Protein AF-A0A368F7I6-F1 (afdb_monomer_lite)

Radius of gyration: 17.55 Å; chains: 1; bounding box: 56×28×43 Å

Organism: Ancylostoma caninum (NCBI:txid29170)

Secondary structure (DSSP, 8-state):
--SEEEEEETTEEEEE-SSTTTT--S---PPPPPSS-PPPEEEEEEEEETTEESS--EEEEESSEEEEEEEEEEETTEEEEEEEEEEE-HHHHHHTT-TTEEEEEETTEEEEEE-STT--BTTB-TT------EEEEEGGGTEEEEE-

Sequence (148 aa):
MTNMCSTVEQGLRGCCCNTDACLTPQKIVIPTPSPVPEFPISCWSGVYVNDNALTNVGFQTCNGECASFTLTTQINGVTHKAAIYTCDPTSVCGSMGMINNCVTVETGVQGCCCNTDGCLTPKKKPGNVLWCYVGLYAKNAGVNVGGE

Structure (mmCIF, N/CA/C/O backbone):
data_AF-A0A368F7I6-F1
#
_entry.id   AF-A0A368F7I6-F1
#
loop_
_atom_site.group_PDB
_atom_site.id
_atom_site.type_symbol
_atom_site.l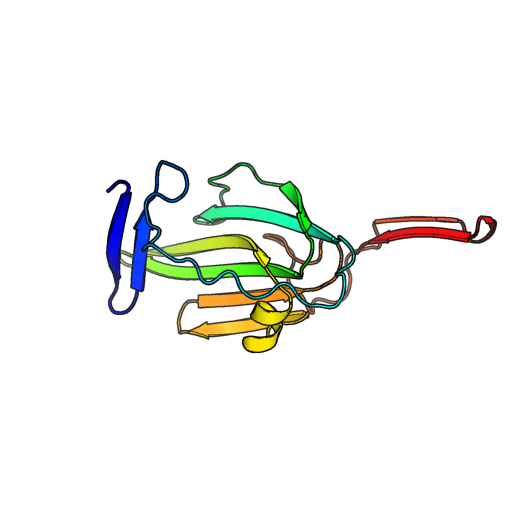abel_atom_id
_atom_site.label_alt_id
_atom_site.label_comp_id
_atom_site.label_asym_id
_atom_site.label_entity_id
_atom_site.label_seq_id
_atom_site.pdbx_PDB_ins_code
_atom_site.Cartn_x
_ato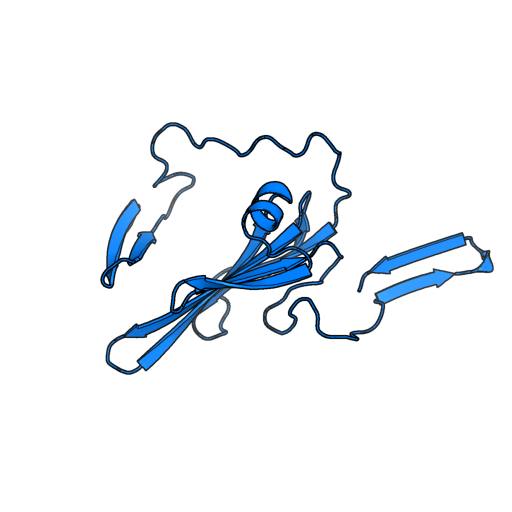m_site.Cartn_y
_atom_site.Cartn_z
_atom_site.occupancy
_atom_site.B_iso_or_equiv
_atom_site.auth_seq_id
_atom_site.auth_comp_id
_atom_site.auth_asym_id
_atom_site.auth_atom_id
_atom_site.pdbx_PDB_model_num
ATOM 1 N N . MET A 1 1 ? -25.785 -4.267 4.771 1.00 55.28 1 MET A N 1
ATOM 2 C CA . MET A 1 1 ? -26.319 -3.301 3.792 1.00 55.28 1 MET A CA 1
ATOM 3 C C . MET A 1 1 ? -25.541 -3.499 2.509 1.00 55.28 1 MET A C 1
ATOM 5 O O . MET A 1 1 ? -24.329 -3.372 2.541 1.00 55.28 1 MET A O 1
ATOM 9 N N . THR A 1 2 ? -26.198 -3.926 1.437 1.00 69.12 2 THR A N 1
ATOM 10 C CA . THR A 1 2 ? -25.540 -4.336 0.190 1.00 69.12 2 THR A CA 1
ATOM 11 C C . THR A 1 2 ? -25.935 -3.369 -0.914 1.00 69.12 2 THR A C 1
ATOM 13 O O . THR A 1 2 ? -27.115 -3.053 -1.029 1.00 69.12 2 THR A O 1
ATOM 16 N N . ASN A 1 3 ? -24.968 -2.897 -1.698 1.00 75.50 3 ASN A N 1
ATOM 17 C CA . ASN A 1 3 ? -25.159 -1.923 -2.780 1.00 75.50 3 ASN A CA 1
ATOM 18 C C . ASN A 1 3 ? -25.733 -0.592 -2.284 1.00 75.50 3 ASN A C 1
ATOM 20 O O . ASN A 1 3 ? -26.568 0.031 -2.932 1.00 75.50 3 ASN A O 1
ATOM 24 N N . MET A 1 4 ? -25.295 -0.164 -1.100 1.00 79.94 4 MET A N 1
ATOM 25 C CA . MET A 1 4 ? -25.690 1.117 -0.525 1.00 79.94 4 MET A CA 1
ATOM 26 C C . MET A 1 4 ? -24.561 1.714 0.318 1.00 79.94 4 MET A C 1
ATOM 28 O O . MET A 1 4 ? -23.687 0.998 0.814 1.00 79.94 4 MET A O 1
ATOM 32 N N . CYS A 1 5 ? -24.598 3.036 0.474 1.00 79.50 5 CYS A N 1
ATOM 33 C CA . CYS A 1 5 ? -23.686 3.781 1.331 1.00 79.50 5 CYS A CA 1
ATOM 34 C C . CYS A 1 5 ? -24.414 4.285 2.573 1.00 79.50 5 CYS A C 1
ATOM 36 O O . CYS A 1 5 ? -25.521 4.814 2.477 1.00 79.50 5 CYS A O 1
ATOM 38 N N . SER A 1 6 ? -23.768 4.179 3.724 1.00 78.69 6 SER A N 1
ATOM 39 C CA . SER A 1 6 ? -24.270 4.649 5.009 1.00 78.69 6 SER A CA 1
ATOM 40 C C . SER A 1 6 ? -23.239 5.528 5.699 1.00 78.69 6 SER A C 1
ATOM 42 O O . SER A 1 6 ? -22.035 5.307 5.580 1.00 78.69 6 SER A O 1
ATOM 44 N N . THR A 1 7 ? -23.710 6.513 6.454 1.00 77.69 7 THR A N 1
ATOM 45 C CA . THR A 1 7 ? -22.854 7.279 7.361 1.00 77.69 7 THR A CA 1
ATOM 46 C C . THR A 1 7 ? -22.372 6.352 8.473 1.00 77.69 7 THR A C 1
ATOM 48 O O . THR A 1 7 ? -23.191 5.755 9.168 1.00 77.69 7 THR A O 1
ATOM 51 N N . VAL A 1 8 ? -21.055 6.191 8.587 1.00 71.06 8 VAL A N 1
ATOM 52 C CA . VAL A 1 8 ? -20.404 5.356 9.608 1.00 71.06 8 VAL A CA 1
ATOM 53 C C . VAL A 1 8 ? -20.123 6.196 10.857 1.00 71.06 8 VAL A C 1
ATOM 55 O O . VAL A 1 8 ? -20.349 5.731 11.968 1.00 71.06 8 VAL A O 1
ATOM 58 N N . GLU A 1 9 ? -19.732 7.458 10.669 1.00 73.12 9 GLU A N 1
ATOM 59 C CA . GLU A 1 9 ? -19.581 8.480 11.713 1.00 73.12 9 GLU A CA 1
ATOM 60 C C . GLU A 1 9 ? -19.751 9.888 11.107 1.00 73.12 9 GLU A C 1
ATOM 62 O O . GLU A 1 9 ? -19.895 10.030 9.889 1.00 73.12 9 GLU A O 1
ATOM 67 N N . GLN A 1 10 ? -19.790 10.944 11.929 1.00 59.06 10 GLN A N 1
ATOM 68 C CA . GLN A 1 10 ? -19.949 12.313 11.420 1.00 59.06 10 GLN A CA 1
ATOM 69 C C . GLN A 1 10 ? -18.788 12.676 10.481 1.00 59.06 10 GLN A C 1
ATOM 71 O O . GLN A 1 10 ? -17.645 12.757 10.906 1.00 59.06 10 GLN A O 1
ATOM 76 N N . GLY A 1 11 ? -19.101 12.894 9.200 1.00 56.34 11 GLY A N 1
ATOM 77 C CA . GLY A 1 11 ? -18.115 13.174 8.149 1.00 56.34 11 GLY A CA 1
ATOM 78 C C . GLY A 1 11 ? -17.663 11.948 7.350 1.00 56.34 11 GLY A C 1
ATOM 79 O O . GLY A 1 11 ? -17.140 12.114 6.254 1.00 56.34 11 GLY A O 1
ATOM 80 N N . LEU A 1 12 ? -17.951 10.725 7.809 1.00 53.78 12 LEU A N 1
ATOM 81 C CA . LEU A 1 12 ? -17.499 9.495 7.159 1.00 53.78 12 LEU A CA 1
ATOM 82 C C . LEU A 1 12 ? -18.676 8.705 6.569 1.00 53.78 12 LEU A C 1
ATOM 84 O O . LEU A 1 12 ? -19.544 8.204 7.290 1.00 53.78 12 LEU A O 1
ATOM 88 N N . ARG A 1 13 ? -18.700 8.547 5.240 1.00 75.38 13 ARG A N 1
ATOM 89 C CA . ARG A 1 13 ? -19.645 7.663 4.531 1.00 75.38 13 ARG A CA 1
ATOM 90 C C . ARG A 1 13 ? -18.928 6.395 4.077 1.00 75.38 13 ARG A C 1
ATOM 92 O O . ARG A 1 13 ? -18.008 6.458 3.272 1.00 75.38 13 ARG A O 1
ATOM 99 N N . GLY A 1 14 ? -19.383 5.249 4.573 1.00 73.69 14 GLY A N 1
ATOM 100 C CA . GLY A 1 14 ? -18.945 3.923 4.146 1.00 73.69 14 GLY A CA 1
ATOM 101 C C . GLY A 1 14 ? -19.902 3.343 3.111 1.00 73.69 14 GLY A C 1
ATOM 102 O O . GLY A 1 14 ? -21.105 3.583 3.155 1.00 73.69 14 GLY A O 1
ATOM 103 N N . CYS A 1 15 ? -19.369 2.576 2.173 1.00 83.44 15 CYS A N 1
ATOM 104 C CA . CYS A 1 15 ? -20.077 2.084 1.001 1.00 83.44 15 CYS A CA 1
ATOM 105 C C . CYS A 1 15 ? -19.811 0.582 0.859 1.00 83.44 15 CYS A C 1
ATOM 107 O O . CYS A 1 15 ? -18.654 0.167 0.850 1.00 83.44 15 CYS A O 1
ATOM 109 N N . CYS A 1 16 ? -20.860 -0.238 0.763 1.00 80.00 16 CYS A N 1
ATOM 110 C CA . CYS A 1 16 ? -20.726 -1.690 0.618 1.00 80.00 16 CYS A CA 1
ATOM 111 C C . CYS A 1 16 ? -21.273 -2.153 -0.732 1.00 80.00 16 CYS A C 1
ATOM 113 O O . CYS A 1 16 ? -22.407 -1.832 -1.087 1.00 80.00 16 CYS A O 1
ATOM 115 N N . CYS A 1 17 ? -20.488 -2.957 -1.445 1.00 80.62 17 CYS A N 1
ATOM 116 C CA . CYS A 1 17 ? -20.787 -3.438 -2.790 1.00 80.62 17 CYS A CA 1
ATOM 117 C C . CYS A 1 17 ? -20.625 -4.966 -2.861 1.00 80.62 17 CYS A C 1
ATOM 119 O O . CYS A 1 17 ? -19.689 -5.493 -2.265 1.00 80.62 17 CYS A O 1
ATOM 121 N N . ASN A 1 18 ? -21.522 -5.678 -3.559 1.00 80.38 18 ASN A N 1
ATOM 122 C CA . ASN A 1 18 ? -21.406 -7.133 -3.785 1.00 80.38 18 ASN A CA 1
ATOM 123 C C . ASN A 1 18 ? -21.269 -7.549 -5.257 1.00 80.38 18 ASN A C 1
ATOM 125 O O . ASN A 1 18 ? -21.225 -8.740 -5.550 1.00 80.38 18 ASN A O 1
ATOM 129 N N . THR A 1 19 ? -21.265 -6.585 -6.169 1.00 76.06 19 THR A N 1
ATOM 130 C CA . THR A 1 19 ? -21.117 -6.780 -7.614 1.00 76.06 19 THR A CA 1
ATOM 131 C C . THR A 1 19 ? -20.214 -5.683 -8.164 1.00 76.06 19 THR A C 1
ATOM 133 O O . THR A 1 19 ? -19.979 -4.669 -7.503 1.00 76.06 19 THR A O 1
ATOM 136 N N . ASP A 1 20 ? -19.675 -5.870 -9.361 1.00 69.75 20 ASP A N 1
ATOM 137 C CA . ASP A 1 20 ? -18.838 -4.839 -9.967 1.00 69.75 20 ASP A CA 1
ATOM 138 C C . ASP A 1 20 ? -19.661 -3.569 -10.219 1.00 69.75 20 ASP A C 1
ATOM 140 O O . ASP A 1 20 ? -20.806 -3.625 -10.669 1.00 69.75 20 ASP A O 1
ATOM 144 N N . ALA A 1 21 ? -19.078 -2.410 -9.905 1.00 70.75 21 ALA A N 1
ATOM 145 C CA . ALA A 1 21 ? -19.674 -1.093 -10.141 1.00 70.75 21 ALA A CA 1
ATOM 146 C C . ALA A 1 21 ? -21.051 -0.830 -9.477 1.00 70.75 21 ALA A C 1
ATOM 148 O O . ALA A 1 21 ? -21.747 0.111 -9.851 1.00 70.75 21 ALA A O 1
ATOM 149 N N . CYS A 1 22 ? -21.456 -1.568 -8.437 1.00 77.19 22 CYS A N 1
ATOM 150 C CA . CYS A 1 22 ? -22.787 -1.381 -7.827 1.00 77.19 22 CYS A CA 1
ATOM 151 C C . CYS A 1 22 ? -23.033 -0.044 -7.114 1.00 77.19 22 CYS A C 1
ATOM 153 O O . CYS A 1 22 ? -24.167 0.249 -6.736 1.00 77.19 22 CYS A O 1
ATOM 155 N N . LEU A 1 23 ? -21.994 0.762 -6.910 1.00 76.88 23 LEU A N 1
ATOM 156 C CA . LEU A 1 23 ? -22.087 2.072 -6.269 1.00 76.88 23 LEU A CA 1
ATOM 157 C C . LEU A 1 23 ? -21.601 3.208 -7.166 1.00 76.88 23 LEU A C 1
ATOM 159 O O . LEU A 1 23 ? -21.433 4.326 -6.685 1.00 76.88 23 LEU A O 1
ATOM 163 N N . THR A 1 24 ? -21.374 2.954 -8.457 1.00 72.94 24 THR A N 1
ATOM 164 C CA . THR A 1 24 ? -20.926 4.008 -9.368 1.00 72.94 24 THR A CA 1
ATOM 165 C C . THR A 1 24 ? -22.090 4.935 -9.720 1.00 72.94 24 THR A C 1
ATOM 167 O O . THR A 1 24 ? -23.018 4.491 -10.406 1.00 72.94 24 THR A O 1
ATOM 170 N N . PRO A 1 25 ? -22.064 6.226 -9.333 1.00 64.25 25 PRO A N 1
ATOM 171 C CA . PRO A 1 25 ? -22.857 7.218 -10.043 1.00 64.25 25 PRO A CA 1
ATOM 172 C C . PRO A 1 25 ? -22.349 7.233 -11.488 1.00 64.25 25 PRO A C 1
ATOM 174 O O . PRO A 1 25 ? -21.141 7.176 -11.724 1.00 64.25 25 PRO A O 1
ATOM 177 N N . GLN A 1 26 ? -23.253 7.229 -12.468 1.00 61.53 26 GLN A N 1
ATOM 178 C CA . GLN A 1 26 ? -22.865 7.274 -13.876 1.00 61.53 26 GLN A CA 1
ATOM 179 C C . GLN A 1 26 ? -21.825 8.386 -14.095 1.00 61.53 26 GLN A C 1
ATOM 181 O O . GLN A 1 26 ? -22.065 9.539 -13.739 1.00 61.53 26 GLN A O 1
ATOM 186 N N . LYS A 1 27 ? -20.691 7.997 -14.697 1.00 48.28 27 LYS A N 1
ATOM 187 C CA . LYS A 1 27 ? -19.481 8.788 -14.985 1.00 48.28 27 LYS A CA 1
ATOM 188 C C . LYS A 1 27 ? -18.430 8.803 -13.862 1.00 48.28 27 LYS A C 1
ATOM 190 O O . LYS A 1 27 ? -18.216 9.804 -13.185 1.00 48.28 27 LYS A O 1
ATOM 195 N N . ILE A 1 28 ? -17.673 7.707 -13.767 1.00 53.75 28 ILE A N 1
ATOM 196 C CA . ILE A 1 28 ? -16.319 7.755 -13.200 1.00 53.75 28 ILE A CA 1
ATOM 197 C C . ILE A 1 28 ? -15.500 8.652 -14.133 1.00 53.75 28 ILE A C 1
ATOM 199 O O . ILE A 1 28 ? -15.278 8.305 -15.294 1.00 53.75 28 ILE A O 1
ATOM 203 N N . VAL A 1 29 ? -15.082 9.825 -13.658 1.00 52.00 29 VAL A N 1
ATOM 204 C CA . VAL A 1 29 ? -13.996 10.553 -14.317 1.00 52.00 29 VAL A CA 1
ATOM 205 C C . VAL A 1 29 ? -12.742 9.756 -14.001 1.00 52.00 29 VAL A C 1
ATOM 207 O O . VAL A 1 29 ? -12.175 9.888 -12.921 1.00 52.00 29 VAL A O 1
ATOM 210 N N . ILE A 1 30 ? -12.377 8.849 -14.905 1.00 56.34 30 ILE A N 1
ATOM 211 C CA . ILE A 1 30 ? -11.111 8.132 -14.806 1.00 56.34 30 ILE A CA 1
ATOM 212 C C . ILE A 1 30 ? -10.034 9.219 -14.879 1.00 56.34 30 ILE A C 1
ATOM 214 O O . ILE A 1 30 ? -10.060 9.997 -15.841 1.00 56.34 30 ILE A O 1
ATOM 218 N N . PRO A 1 31 ? -9.153 9.351 -13.871 1.00 56.44 31 PRO A N 1
ATOM 219 C CA . PRO A 1 31 ? -8.043 10.283 -13.970 1.00 56.44 31 PRO A CA 1
ATOM 220 C C . PRO A 1 31 ? -7.301 9.993 -15.271 1.00 56.44 31 PRO A C 1
ATOM 222 O O . PRO A 1 31 ? -7.029 8.832 -15.582 1.00 56.44 31 PRO A O 1
ATOM 225 N N . THR A 1 32 ? -7.049 11.038 -16.064 1.00 58.00 32 THR A N 1
ATOM 226 C CA . THR A 1 32 ? -6.303 10.904 -17.314 1.00 58.00 32 THR A CA 1
ATOM 227 C C . THR A 1 32 ? -5.012 10.153 -16.992 1.00 58.00 32 THR A C 1
ATOM 229 O O . THR A 1 32 ? -4.270 10.627 -16.124 1.00 58.00 32 THR A O 1
ATOM 232 N N . PRO A 1 33 ? -4.762 8.990 -17.626 1.00 58.09 33 PRO A N 1
ATOM 233 C CA . PRO A 1 33 ? -3.512 8.271 -17.446 1.00 58.09 33 PRO A CA 1
ATOM 234 C C . PRO A 1 33 ? -2.356 9.242 -17.647 1.00 58.09 33 PRO A C 1
ATOM 236 O O . PRO A 1 33 ? -2.433 10.108 -18.529 1.00 58.09 33 PRO A O 1
ATOM 239 N N . SER A 1 34 ? -1.309 9.130 -16.830 1.00 57.38 34 SER A N 1
ATOM 240 C CA . SER A 1 34 ? -0.115 9.935 -17.052 1.00 57.38 34 SER A CA 1
ATOM 241 C C . SER A 1 34 ? 0.328 9.754 -18.511 1.00 57.38 34 SER A C 1
ATOM 243 O O . SER A 1 34 ? 0.426 8.623 -18.986 1.00 57.38 34 SER A O 1
ATOM 245 N N . PRO A 1 35 ? 0.579 10.842 -19.263 1.00 51.69 35 PRO A N 1
ATOM 246 C CA . PRO A 1 35 ? 1.026 10.746 -20.655 1.00 51.69 35 PRO A CA 1
ATOM 247 C C . PRO A 1 35 ? 2.430 10.135 -20.776 1.00 51.69 35 PRO A C 1
ATOM 249 O O . PRO A 1 35 ? 2.878 9.818 -21.877 1.00 51.69 35 PRO A O 1
ATOM 252 N N . VAL A 1 36 ? 3.127 9.980 -19.648 1.00 56.25 36 VAL A N 1
ATOM 253 C CA . VAL A 1 36 ? 4.394 9.267 -19.542 1.00 56.25 36 VAL A CA 1
ATOM 254 C C . VAL A 1 36 ? 4.079 7.797 -19.254 1.00 56.25 36 VAL A C 1
ATOM 256 O O . VAL A 1 36 ? 3.416 7.536 -18.252 1.00 56.25 36 VAL A O 1
ATOM 259 N N . PRO A 1 37 ? 4.529 6.842 -20.088 1.00 53.12 37 PRO A N 1
ATOM 260 C CA . PRO A 1 37 ? 4.395 5.428 -19.770 1.00 53.12 37 PRO A CA 1
ATOM 261 C C . PRO A 1 37 ? 5.132 5.137 -18.460 1.00 53.12 37 PRO A C 1
ATOM 263 O O . PRO A 1 37 ? 6.353 5.268 -18.374 1.00 53.12 37 PRO A O 1
ATOM 266 N N . GLU A 1 38 ? 4.367 4.785 -17.434 1.00 64.75 38 GLU A N 1
ATOM 267 C CA . GLU A 1 38 ? 4.885 4.348 -16.143 1.00 64.75 38 GLU A CA 1
ATOM 268 C C . GLU A 1 38 ? 5.399 2.917 -16.314 1.00 64.75 38 GLU A C 1
ATOM 270 O O . GLU A 1 38 ? 4.684 2.050 -16.822 1.00 64.75 38 GLU A O 1
ATOM 275 N N . PHE A 1 39 ? 6.662 2.670 -15.958 1.00 75.12 39 PHE A N 1
ATOM 276 C CA . PHE A 1 39 ? 7.187 1.308 -15.973 1.00 75.12 39 PHE A CA 1
ATOM 277 C C . PHE A 1 39 ? 6.411 0.467 -14.951 1.00 75.12 39 PHE A C 1
ATOM 279 O O . PHE A 1 39 ? 6.190 0.943 -13.836 1.00 75.12 39 PHE A O 1
ATOM 286 N N . PRO A 1 40 ? 5.986 -0.758 -15.307 1.00 84.12 40 PRO A N 1
ATOM 287 C CA . PRO A 1 40 ? 5.203 -1.579 -14.401 1.00 84.12 40 PRO A CA 1
ATOM 288 C C . PRO A 1 40 ? 6.033 -1.963 -13.172 1.00 84.12 40 PRO A C 1
ATOM 290 O O . PRO A 1 40 ? 7.104 -2.550 -13.320 1.00 84.12 40 PRO A O 1
ATOM 293 N N . ILE A 1 41 ? 5.503 -1.679 -11.983 1.00 86.00 41 ILE A N 1
ATOM 294 C CA . ILE A 1 41 ? 6.068 -2.082 -10.688 1.00 86.00 41 ILE A CA 1
ATOM 295 C C . ILE A 1 41 ? 5.183 -3.133 -10.008 1.00 86.00 41 ILE A C 1
ATOM 297 O O . ILE A 1 41 ? 4.039 -3.368 -10.399 1.00 86.00 41 ILE A O 1
ATOM 301 N N . SER A 1 42 ? 5.700 -3.781 -8.975 1.00 89.19 42 SER A N 1
ATOM 302 C CA . SER A 1 42 ? 5.005 -4.767 -8.155 1.00 89.19 42 SER A CA 1
ATOM 303 C C . SER A 1 42 ? 4.493 -4.135 -6.862 1.00 89.19 42 SER A C 1
ATOM 305 O O . SER A 1 42 ? 5.282 -3.740 -6.007 1.00 89.19 42 SER A O 1
ATOM 307 N N . CYS A 1 43 ? 3.176 -4.080 -6.675 1.00 93.00 43 CYS A N 1
ATOM 308 C CA . CYS A 1 43 ? 2.548 -3.504 -5.485 1.00 93.00 43 CYS A CA 1
ATOM 309 C C . CYS A 1 43 ? 1.794 -4.547 -4.675 1.00 93.00 43 CYS A C 1
ATOM 311 O O . CYS A 1 43 ? 1.133 -5.425 -5.230 1.00 93.00 43 CYS A O 1
ATOM 313 N N . TRP A 1 44 ? 1.853 -4.431 -3.348 1.00 94.62 44 TRP A N 1
ATOM 314 C CA . TRP A 1 44 ? 0.997 -5.228 -2.479 1.00 94.62 44 TRP A CA 1
ATOM 315 C C . TRP A 1 44 ? -0.461 -4.808 -2.655 1.00 94.62 44 TRP A C 1
ATOM 317 O O . TRP A 1 44 ? -0.777 -3.621 -2.693 1.00 94.62 44 TRP A O 1
ATOM 327 N N . SER A 1 45 ? -1.348 -5.790 -2.742 1.00 95.44 45 SER A N 1
ATOM 328 C CA . SER A 1 45 ? -2.783 -5.603 -2.888 1.00 95.44 45 SER A CA 1
ATOM 329 C C . SER A 1 45 ? -3.516 -6.316 -1.774 1.00 95.44 45 SER A C 1
ATOM 331 O O . SER A 1 45 ? -3.166 -7.445 -1.416 1.00 95.44 45 SER A O 1
ATOM 333 N N . GLY A 1 46 ? -4.533 -5.664 -1.222 1.00 95.06 46 GLY A N 1
ATOM 334 C CA . GLY A 1 46 ? -5.384 -6.289 -0.225 1.00 95.06 46 GLY A CA 1
ATOM 335 C C . GLY A 1 46 ? -6.068 -5.315 0.716 1.00 95.06 46 GLY A C 1
ATOM 336 O O . GLY A 1 46 ? -5.565 -4.235 1.018 1.00 95.06 46 GLY A O 1
ATOM 337 N N . VAL A 1 47 ? -7.207 -5.756 1.234 1.00 95.12 47 VAL A N 1
ATOM 338 C CA . VAL A 1 47 ? -7.953 -5.097 2.306 1.00 95.12 47 VAL A CA 1
ATOM 339 C C . VAL A 1 47 ? -7.727 -5.841 3.618 1.00 95.12 47 VAL A C 1
ATOM 341 O O . VAL A 1 47 ? -7.849 -7.067 3.679 1.00 95.12 47 VAL A O 1
ATOM 344 N N . TYR A 1 48 ? -7.437 -5.0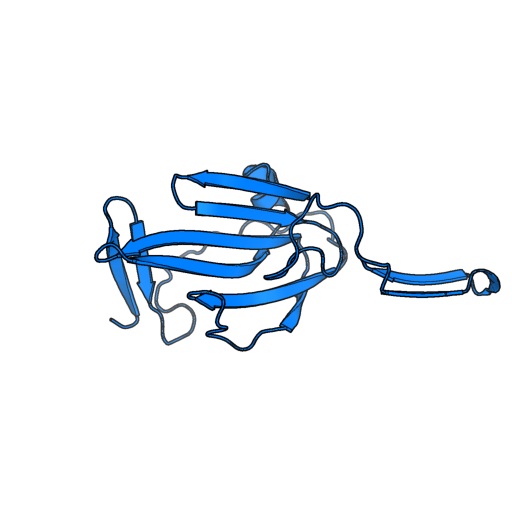81 4.669 1.00 95.12 48 TYR A N 1
ATOM 345 C CA . TYR A 1 48 ? -7.197 -5.547 6.026 1.00 95.12 48 TYR A CA 1
ATOM 346 C C . TYR A 1 48 ? -8.146 -4.858 6.998 1.00 95.12 48 TYR A C 1
ATOM 348 O O . TYR A 1 48 ? -8.370 -3.652 6.901 1.00 95.12 48 TYR A O 1
ATOM 356 N N . VAL A 1 49 ? -8.637 -5.601 7.987 1.00 94.19 49 VAL A N 1
ATOM 357 C CA . VAL A 1 49 ? -9.290 -5.040 9.175 1.00 94.19 49 VAL A CA 1
ATOM 358 C C . VAL A 1 49 ? -8.633 -5.627 10.408 1.00 94.19 49 VAL A C 1
ATOM 360 O O . VAL A 1 49 ? -8.502 -6.842 10.537 1.00 94.19 49 VAL A O 1
ATOM 363 N N . ASN A 1 50 ? -8.206 -4.751 11.314 1.00 91.69 50 ASN A N 1
ATOM 364 C CA . ASN A 1 50 ? -7.468 -5.098 12.524 1.00 91.69 50 ASN A CA 1
ATOM 365 C C . ASN A 1 50 ? -6.293 -6.036 12.206 1.00 91.69 50 ASN A C 1
ATOM 367 O O . ASN A 1 50 ? -6.147 -7.092 12.815 1.00 91.69 50 ASN A O 1
ATOM 371 N N . ASP A 1 51 ? -5.532 -5.671 11.169 1.00 90.38 51 ASP A N 1
ATOM 372 C CA . ASP A 1 51 ? -4.369 -6.394 10.638 1.00 90.38 51 ASP A CA 1
ATOM 373 C C . ASP A 1 51 ? -4.651 -7.813 10.092 1.00 90.38 51 ASP A C 1
ATOM 375 O O . ASP A 1 51 ? -3.732 -8.507 9.660 1.00 90.38 51 ASP A O 1
ATOM 379 N N . ASN A 1 52 ? -5.922 -8.220 10.006 1.00 93.38 52 ASN A N 1
ATOM 380 C CA . ASN A 1 52 ? -6.347 -9.461 9.364 1.00 93.38 52 ASN A CA 1
ATOM 381 C C . ASN A 1 52 ? -6.787 -9.196 7.924 1.00 93.38 52 ASN A C 1
ATOM 383 O O . ASN A 1 52 ? -7.573 -8.282 7.669 1.00 93.38 52 ASN A O 1
ATOM 387 N N . ALA A 1 53 ? -6.301 -10.007 6.985 1.00 93.00 53 ALA A N 1
ATOM 388 C CA . ALA A 1 53 ? -6.702 -9.925 5.587 1.00 93.00 53 ALA A CA 1
ATOM 389 C C . ALA A 1 53 ? -8.178 -10.328 5.415 1.00 93.00 53 ALA A C 1
ATOM 391 O O . ALA A 1 53 ? -8.595 -11.399 5.848 1.00 93.00 53 ALA A O 1
ATOM 392 N N . LEU A 1 54 ? -8.953 -9.469 4.755 1.00 93.12 54 LEU A N 1
ATOM 393 C CA . LEU A 1 54 ? -10.359 -9.696 4.389 1.00 93.12 54 LEU A CA 1
ATOM 394 C C . LEU A 1 54 ? -10.536 -10.174 2.948 1.00 93.12 54 LEU A C 1
ATOM 396 O O . LEU A 1 54 ? -11.592 -10.675 2.576 1.00 93.12 54 LEU A O 1
ATOM 400 N N . THR A 1 55 ? -9.509 -9.976 2.131 1.00 90.81 55 THR A N 1
ATOM 401 C CA . THR A 1 55 ? -9.480 -10.308 0.703 1.00 90.81 55 THR A CA 1
ATOM 402 C C . THR A 1 55 ? -8.306 -11.238 0.437 1.00 90.81 55 THR A C 1
ATOM 404 O O . THR A 1 55 ? -7.477 -11.456 1.322 1.00 90.81 55 THR A O 1
ATOM 407 N N . ASN A 1 56 ? -8.218 -11.788 -0.773 1.00 88.44 56 ASN A N 1
ATOM 408 C CA . ASN A 1 56 ? -6.97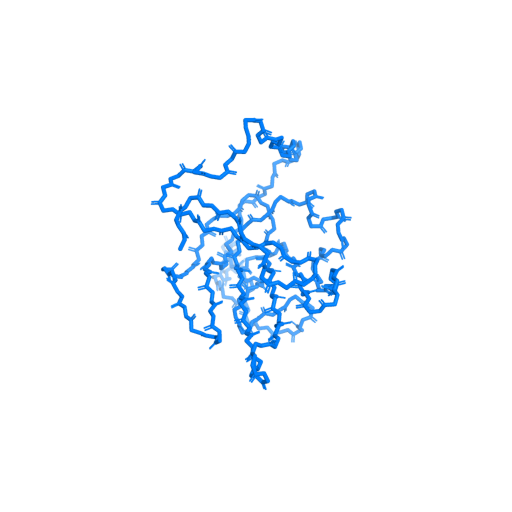7 -12.419 -1.197 1.00 88.44 56 ASN A CA 1
ATOM 409 C C . ASN A 1 56 ? -5.897 -11.338 -1.334 1.00 88.44 56 ASN A C 1
ATOM 411 O O . ASN A 1 56 ? -6.154 -10.289 -1.924 1.00 88.44 56 ASN A O 1
ATOM 415 N N . VAL A 1 57 ? -4.723 -11.584 -0.764 1.00 92.06 57 VAL A N 1
ATOM 416 C CA . VAL A 1 57 ? -3.644 -10.599 -0.671 1.00 92.06 57 VAL A CA 1
ATOM 417 C C . VAL A 1 57 ? -2.406 -11.105 -1.380 1.00 92.06 57 VAL A C 1
ATOM 419 O O . VAL A 1 57 ? -2.128 -12.304 -1.395 1.00 92.06 57 VAL A O 1
ATOM 422 N N . GLY A 1 58 ? -1.640 -10.189 -1.953 1.00 89.25 58 GLY A N 1
ATOM 423 C CA . GLY A 1 58 ? -0.426 -10.543 -2.668 1.00 89.25 58 GLY A CA 1
ATOM 424 C C . GLY A 1 58 ? 0.088 -9.408 -3.529 1.00 89.25 58 GLY A C 1
ATOM 425 O O . GLY A 1 58 ? -0.463 -8.309 -3.536 1.00 89.25 58 GLY A O 1
ATOM 426 N N . PHE A 1 59 ? 1.159 -9.689 -4.257 1.00 89.81 59 PHE A N 1
ATOM 427 C CA . PHE A 1 59 ? 1.727 -8.745 -5.204 1.00 89.81 59 PHE A CA 1
ATOM 428 C C . PHE A 1 59 ? 0.964 -8.761 -6.528 1.00 89.81 59 PHE A C 1
ATOM 430 O O . PHE A 1 59 ? 0.612 -9.825 -7.038 1.00 89.81 59 PHE A O 1
ATOM 437 N N . GLN A 1 60 ? 0.743 -7.575 -7.087 1.00 87.75 60 GLN A N 1
ATOM 438 C CA . GLN A 1 60 ? 0.177 -7.368 -8.415 1.00 87.75 60 GLN A CA 1
ATOM 439 C C . GLN A 1 60 ? 1.016 -6.366 -9.205 1.00 87.75 60 GLN A C 1
ATOM 441 O O . GLN A 1 60 ? 1.668 -5.495 -8.631 1.00 87.75 60 GLN A O 1
ATOM 446 N N . THR A 1 61 ? 0.956 -6.461 -10.529 1.00 87.25 61 THR A N 1
ATOM 447 C CA . THR A 1 61 ? 1.547 -5.458 -11.416 1.00 87.25 61 THR A CA 1
ATOM 448 C C . THR A 1 61 ? 0.755 -4.151 -11.361 1.00 87.25 61 THR A C 1
ATOM 450 O O . THR A 1 61 ? -0.474 -4.162 -11.398 1.00 87.25 61 THR A O 1
ATOM 453 N N . CYS A 1 62 ? 1.464 -3.028 -11.311 1.00 86.94 62 CYS A N 1
ATOM 454 C CA . CYS A 1 62 ? 0.927 -1.682 -11.201 1.00 86.94 62 CYS A CA 1
ATOM 455 C C . CYS A 1 62 ? 1.594 -0.756 -12.222 1.00 86.94 62 CYS A C 1
ATOM 457 O O . CYS A 1 62 ? 2.817 -0.678 -12.276 1.00 86.94 62 CYS A O 1
ATOM 459 N N . ASN A 1 63 ? 0.789 -0.046 -13.015 1.00 88.25 63 ASN A N 1
ATOM 460 C CA . ASN A 1 63 ? 1.247 1.045 -13.881 1.00 88.25 63 ASN A CA 1
ATOM 461 C C . ASN A 1 63 ? 0.878 2.364 -13.189 1.00 88.25 63 ASN A C 1
ATOM 463 O O . ASN A 1 63 ? -0.167 2.942 -13.478 1.00 88.25 63 ASN A O 1
ATOM 467 N N . GLY A 1 64 ? 1.662 2.732 -12.180 1.00 90.12 64 GLY A N 1
ATOM 468 C CA . GLY A 1 64 ? 1.324 3.759 -11.200 1.00 90.12 64 GLY A CA 1
ATOM 469 C C . GLY A 1 64 ? 2.285 3.717 -10.016 1.00 90.12 64 GLY A C 1
ATOM 470 O O . GLY A 1 64 ? 3.420 3.257 -10.140 1.00 90.12 64 GLY A O 1
ATOM 471 N N . GLU A 1 65 ? 1.796 4.123 -8.850 1.00 91.69 65 GLU A N 1
ATOM 472 C CA . GLU A 1 65 ? 2.481 3.990 -7.567 1.00 91.69 65 GLU A CA 1
ATOM 473 C C . GLU A 1 65 ? 1.741 3.004 -6.656 1.00 91.69 65 GLU A C 1
ATOM 475 O O . GLU A 1 65 ? 0.515 2.855 -6.705 1.00 91.69 65 GLU A O 1
ATOM 480 N N . CYS A 1 66 ? 2.486 2.335 -5.778 1.00 94.38 66 CYS A N 1
ATOM 481 C CA . CYS A 1 66 ? 1.883 1.549 -4.715 1.00 94.38 66 CYS A CA 1
ATOM 482 C C . CYS A 1 66 ? 1.280 2.500 -3.690 1.00 94.38 66 CYS A C 1
ATOM 484 O O . CYS A 1 66 ? 1.995 3.340 -3.148 1.00 94.38 66 CYS A O 1
ATOM 486 N N . ALA A 1 67 ? -0.003 2.333 -3.385 1.00 96.12 67 ALA A N 1
ATOM 487 C CA . ALA A 1 67 ? -0.747 3.204 -2.491 1.00 96.12 67 ALA A CA 1
ATOM 488 C C . ALA A 1 67 ? -1.385 2.432 -1.337 1.00 96.12 67 ALA A C 1
ATOM 490 O O . ALA A 1 67 ? -1.766 1.264 -1.462 1.00 96.12 67 ALA A O 1
ATOM 491 N N . SER A 1 68 ? -1.511 3.096 -0.189 1.00 96.06 68 SER A N 1
ATOM 492 C CA . SER A 1 68 ? -2.275 2.576 0.938 1.00 96.06 68 SER A CA 1
ATOM 493 C C . SER A 1 68 ? -3.058 3.664 1.630 1.00 96.06 68 SER A C 1
ATOM 495 O O . SER A 1 68 ? -2.516 4.741 1.870 1.00 96.06 68 SER A O 1
ATOM 497 N N . PHE A 1 69 ? -4.269 3.329 2.062 1.00 94.88 69 PHE A N 1
ATOM 498 C CA . PHE A 1 69 ? -5.073 4.174 2.935 1.00 94.88 69 PHE A CA 1
ATOM 499 C C . PHE A 1 69 ? -5.456 3.387 4.175 1.00 94.88 69 PHE A C 1
ATOM 501 O O . PHE A 1 69 ? -5.985 2.282 4.084 1.00 94.88 69 PHE A O 1
ATOM 508 N N . THR A 1 70 ? -5.166 3.952 5.340 1.00 95.19 70 THR A N 1
ATOM 509 C CA . THR A 1 70 ? -5.493 3.381 6.642 1.00 95.19 70 THR A CA 1
ATOM 510 C C . THR A 1 70 ? -6.453 4.307 7.365 1.00 95.19 70 THR A C 1
ATOM 512 O O . THR A 1 70 ? -6.079 5.418 7.728 1.00 95.19 70 THR A O 1
ATOM 515 N N . LEU A 1 71 ? -7.662 3.820 7.615 1.00 94.38 71 LEU A N 1
ATOM 516 C CA . LEU A 1 71 ? -8.644 4.427 8.498 1.00 94.38 71 LEU A CA 1
ATOM 517 C C . LEU A 1 71 ? -8.496 3.825 9.897 1.00 94.38 71 LEU A C 1
ATOM 519 O O . LEU A 1 71 ? -8.529 2.607 10.065 1.00 94.38 71 LEU A O 1
ATOM 523 N N . THR A 1 72 ? -8.371 4.677 10.904 1.00 93.69 72 THR A N 1
ATOM 524 C CA . THR A 1 72 ? -8.400 4.319 12.320 1.00 93.69 72 THR A CA 1
ATOM 525 C C . THR A 1 72 ? -9.553 5.063 12.978 1.00 93.69 72 THR A C 1
ATOM 527 O O . THR A 1 72 ? -9.534 6.287 13.050 1.00 93.69 72 THR A O 1
ATOM 530 N N . THR A 1 73 ? -10.549 4.325 13.458 1.00 90.88 73 THR A N 1
ATOM 531 C CA . THR A 1 73 ? -11.766 4.874 14.077 1.00 90.88 73 THR A CA 1
ATOM 532 C C . THR A 1 73 ? -12.045 4.176 15.407 1.00 90.88 73 THR A C 1
ATOM 534 O O . THR A 1 73 ? -11.513 3.096 15.665 1.00 90.88 73 THR A O 1
ATOM 537 N N . GLN A 1 74 ? -12.856 4.782 16.272 1.00 90.69 74 GLN A N 1
ATOM 538 C CA . GLN A 1 74 ? -13.294 4.180 17.532 1.00 90.69 74 GLN A CA 1
ATOM 539 C C . GLN A 1 74 ? -14.793 3.901 17.485 1.00 90.69 74 GLN A C 1
ATOM 541 O O . GLN A 1 74 ? -15.603 4.821 17.423 1.00 90.69 74 GLN A O 1
ATOM 546 N N . ILE A 1 75 ? -15.169 2.627 17.578 1.00 84.25 75 ILE A N 1
ATOM 547 C CA . ILE A 1 75 ? -16.568 2.199 17.630 1.00 84.25 75 ILE A CA 1
ATOM 548 C C . ILE A 1 75 ? -16.781 1.548 18.993 1.00 84.25 75 ILE A C 1
ATOM 550 O O . ILE A 1 75 ? -16.065 0.623 19.365 1.00 84.25 75 ILE A O 1
ATOM 554 N N . ASN A 1 76 ? -17.740 2.056 19.773 1.00 87.25 76 ASN A N 1
ATOM 555 C CA . ASN A 1 76 ? -18.024 1.585 21.138 1.00 87.25 76 ASN A CA 1
ATOM 556 C C . ASN A 1 76 ? -16.795 1.582 22.076 1.00 87.25 76 ASN A C 1
ATOM 558 O O . ASN A 1 76 ? -16.644 0.686 22.903 1.00 87.25 76 ASN A O 1
ATOM 562 N N . GLY A 1 77 ? -15.900 2.566 21.939 1.00 85.19 77 GLY A N 1
ATOM 563 C CA . GLY A 1 77 ? -14.677 2.670 22.750 1.00 85.19 77 GLY A CA 1
ATOM 564 C C . GLY A 1 77 ? -13.572 1.674 22.376 1.00 85.19 77 GLY A C 1
ATOM 565 O O . GLY A 1 77 ? -12.549 1.618 23.054 1.00 85.19 77 GLY A O 1
ATOM 566 N N . VAL A 1 78 ? -13.757 0.901 21.302 1.00 89.31 78 VAL A N 1
ATOM 567 C CA . VAL A 1 78 ? -12.751 -0.007 20.748 1.00 89.31 78 VAL A CA 1
ATOM 568 C C . VAL A 1 78 ? -12.198 0.592 19.461 1.00 89.31 78 VAL A C 1
ATOM 570 O O . VAL A 1 78 ? -12.949 0.981 18.566 1.00 89.31 78 VAL A O 1
ATOM 573 N N . THR A 1 79 ? -10.873 0.675 19.360 1.00 90.38 79 THR A N 1
ATOM 574 C CA . THR A 1 79 ? -10.201 1.153 18.149 1.00 90.38 79 THR A CA 1
ATOM 575 C C . THR A 1 79 ? -10.229 0.079 17.067 1.00 90.38 79 THR A C 1
ATOM 577 O O . THR A 1 79 ? -9.760 -1.040 17.273 1.00 90.38 79 THR A O 1
ATOM 580 N N . HIS A 1 80 ? -10.729 0.448 15.894 1.00 90.81 80 HIS A N 1
ATOM 581 C CA . HIS A 1 80 ? -10.723 -0.351 14.680 1.00 90.81 80 HIS A CA 1
ATOM 582 C C . HIS A 1 80 ? -9.797 0.279 13.648 1.00 90.81 80 HIS A C 1
ATOM 584 O O . HIS A 1 80 ? -9.797 1.495 13.455 1.00 90.81 80 HIS A O 1
ATOM 590 N N . LYS A 1 81 ? -9.033 -0.565 12.956 1.00 93.19 81 LYS A N 1
ATOM 591 C CA . LYS A 1 81 ? -8.143 -0.160 11.869 1.00 93.19 81 LYS A CA 1
ATOM 592 C C . LYS A 1 81 ? -8.554 -0.878 10.593 1.00 93.19 81 LYS A C 1
ATOM 594 O O . LYS A 1 81 ? -8.527 -2.103 10.557 1.00 93.19 81 LYS A O 1
ATOM 599 N N . ALA A 1 82 ? -8.896 -0.137 9.551 1.00 94.44 82 ALA A N 1
ATOM 600 C CA . ALA A 1 82 ? -9.117 -0.663 8.211 1.00 94.44 82 ALA A CA 1
ATOM 601 C C . ALA A 1 82 ? -8.017 -0.131 7.294 1.00 94.44 82 ALA A C 1
ATOM 603 O O . ALA A 1 82 ? -7.775 1.071 7.273 1.00 94.44 82 ALA A O 1
ATOM 604 N N . ALA A 1 83 ? -7.338 -1.004 6.558 1.00 95.81 83 ALA A N 1
ATOM 605 C CA . ALA A 1 83 ? -6.295 -0.613 5.618 1.00 95.81 83 ALA A CA 1
ATOM 606 C C . ALA A 1 83 ? -6.553 -1.234 4.246 1.00 95.81 83 ALA A C 1
ATOM 608 O O . ALA A 1 83 ? -6.874 -2.416 4.151 1.00 95.81 83 ALA A O 1
ATOM 609 N N . ILE A 1 84 ? -6.389 -0.446 3.191 1.00 96.06 84 ILE A N 1
ATOM 610 C CA . ILE A 1 84 ? -6.391 -0.912 1.805 1.00 96.06 84 ILE A CA 1
ATOM 611 C C . ILE A 1 84 ? -5.010 -0.664 1.209 1.00 96.06 84 ILE A C 1
ATOM 613 O O . ILE A 1 84 ? -4.422 0.388 1.446 1.00 96.06 84 ILE A O 1
ATOM 617 N N . TYR A 1 85 ? -4.509 -1.638 0.457 1.00 96.56 85 TYR A N 1
ATOM 618 C CA . TYR A 1 85 ? -3.297 -1.558 -0.352 1.00 96.56 85 TYR A CA 1
ATOM 619 C C . TYR A 1 85 ? -3.684 -1.781 -1.811 1.00 96.56 85 TYR A C 1
ATOM 621 O O . TYR A 1 85 ? -4.426 -2.722 -2.108 1.00 96.56 85 TYR A O 1
ATOM 629 N N . THR A 1 86 ? -3.231 -0.904 -2.703 1.00 94.75 86 THR A N 1
ATOM 630 C CA . THR A 1 86 ? -3.625 -0.900 -4.116 1.00 94.75 86 THR A CA 1
ATOM 631 C C . THR A 1 86 ? -2.561 -0.240 -4.999 1.00 94.75 86 THR A C 1
ATOM 633 O O . THR A 1 86 ? -1.534 0.233 -4.517 1.00 94.75 86 THR A O 1
ATOM 636 N N . CYS A 1 87 ? -2.807 -0.244 -6.306 1.00 92.94 87 CYS A N 1
ATOM 637 C CA . CYS A 1 87 ? -2.121 0.577 -7.294 1.00 92.94 87 CYS A CA 1
ATOM 638 C C . CYS A 1 87 ? -2.941 1.848 -7.534 1.00 92.94 87 CYS A C 1
ATOM 640 O O . CYS A 1 87 ? -4.113 1.723 -7.895 1.00 92.94 87 CYS A O 1
ATOM 642 N N . ASP A 1 88 ? -2.342 3.028 -7.372 1.00 92.12 88 ASP A N 1
ATOM 643 C CA . ASP A 1 88 ? -2.970 4.304 -7.726 1.00 92.12 88 ASP A CA 1
ATOM 644 C C . ASP A 1 88 ? -2.136 5.065 -8.768 1.00 92.12 88 ASP A C 1
ATOM 646 O O . ASP A 1 88 ? -0.913 4.928 -8.807 1.00 92.12 88 ASP A O 1
ATOM 650 N N . PRO A 1 89 ? -2.762 5.897 -9.618 1.00 90.19 89 PRO A N 1
ATOM 651 C CA . PRO A 1 89 ? -2.028 6.715 -10.578 1.00 90.19 89 PRO A CA 1
ATOM 652 C C . PRO A 1 89 ? -1.059 7.685 -9.888 1.00 90.19 89 PRO A C 1
ATOM 654 O O . PRO A 1 89 ? -1.431 8.335 -8.905 1.00 90.19 89 PRO A O 1
ATOM 657 N N . THR A 1 90 ? 0.127 7.906 -10.471 1.00 87.62 90 THR A N 1
ATOM 658 C CA . THR A 1 90 ? 1.103 8.891 -9.953 1.00 87.62 90 THR A CA 1
ATOM 659 C C . THR A 1 90 ? 0.498 10.287 -9.783 1.00 87.62 90 THR A C 1
ATOM 661 O O . THR A 1 90 ? 0.853 11.017 -8.861 1.00 87.62 90 THR A O 1
ATOM 664 N N . SER A 1 91 ? -0.459 10.679 -10.632 1.00 85.75 91 SER A N 1
ATOM 665 C CA . SER A 1 91 ? -1.138 11.975 -10.517 1.00 85.75 91 SER A CA 1
ATOM 666 C C . SER A 1 91 ? -1.935 12.120 -9.216 1.00 85.75 91 SER A C 1
ATOM 668 O O . SER A 1 91 ? -1.950 13.205 -8.635 1.00 85.75 91 SER A O 1
ATOM 670 N N . VAL A 1 92 ? -2.542 11.038 -8.718 1.00 88.31 92 VAL A N 1
ATOM 671 C CA . VAL A 1 92 ? -3.282 11.029 -7.449 1.00 88.31 92 VAL A CA 1
ATOM 672 C C . VAL A 1 92 ? -2.301 11.159 -6.286 1.00 88.31 92 VAL A C 1
ATOM 674 O O . VAL A 1 92 ? -2.411 12.101 -5.497 1.00 88.31 92 VAL A O 1
ATOM 677 N N . CYS A 1 93 ? -1.282 10.299 -6.239 1.00 89.69 93 CYS A N 1
ATOM 678 C CA . CYS A 1 93 ? -0.238 10.334 -5.213 1.00 89.69 93 CYS A CA 1
ATOM 679 C C . CYS A 1 93 ? 0.512 11.676 -5.171 1.00 89.69 93 CYS A C 1
ATOM 681 O O . CYS A 1 93 ? 0.753 12.226 -4.092 1.00 89.69 93 CYS A O 1
ATOM 683 N N . GLY A 1 94 ? 0.808 12.254 -6.338 1.00 88.12 94 GLY A N 1
ATOM 684 C CA . GLY A 1 94 ? 1.416 13.574 -6.477 1.00 88.12 94 GLY A CA 1
ATOM 685 C C . GLY A 1 94 ? 0.508 14.710 -6.013 1.00 88.12 94 GLY A C 1
ATOM 686 O O . GLY A 1 94 ? 0.958 15.577 -5.265 1.00 88.12 94 GLY A O 1
ATOM 687 N N . SER A 1 95 ? -0.778 14.690 -6.383 1.00 88.31 95 SER A N 1
ATOM 688 C CA . SER A 1 95 ? -1.745 15.726 -5.979 1.00 88.31 95 SER A CA 1
ATOM 689 C C . SER A 1 95 ? -1.947 15.810 -4.463 1.00 88.31 95 SER A C 1
ATOM 691 O O . SER A 1 95 ? -2.247 16.879 -3.936 1.00 88.31 95 SER A O 1
ATOM 693 N N . MET A 1 96 ? -1.734 14.696 -3.761 1.00 87.19 96 MET A N 1
ATOM 694 C CA . MET A 1 96 ? -1.855 14.589 -2.308 1.00 87.19 96 MET A CA 1
ATOM 695 C C . MET A 1 96 ? -0.508 14.714 -1.572 1.00 87.19 96 MET A C 1
ATOM 697 O O . MET A 1 96 ? -0.476 14.634 -0.346 1.00 87.19 96 MET A O 1
ATOM 701 N N . GLY A 1 97 ? 0.607 14.902 -2.290 1.00 88.62 97 GLY A N 1
ATOM 702 C CA . GLY A 1 97 ? 1.941 15.045 -1.694 1.00 88.62 97 GLY A CA 1
ATOM 703 C C . GLY A 1 97 ? 2.465 13.778 -1.005 1.00 88.62 97 GLY A C 1
ATOM 704 O O . GLY A 1 97 ? 3.244 13.871 -0.057 1.00 88.62 97 GLY A O 1
ATOM 705 N N . MET A 1 98 ? 2.027 12.600 -1.458 1.00 91.88 98 MET A N 1
ATOM 706 C CA . MET A 1 98 ? 2.324 11.304 -0.831 1.00 91.88 98 MET A CA 1
ATOM 707 C C . MET A 1 98 ? 3.415 10.502 -1.545 1.00 91.88 98 MET A C 1
ATOM 709 O O . MET A 1 98 ? 3.704 9.386 -1.127 1.00 91.88 98 MET A O 1
ATOM 713 N N . ILE A 1 99 ? 4.021 11.028 -2.611 1.00 89.62 99 ILE A N 1
ATOM 714 C CA . ILE A 1 99 ? 5.056 10.308 -3.368 1.00 89.62 99 ILE A CA 1
ATOM 715 C C . ILE A 1 99 ? 6.222 9.953 -2.440 1.00 89.62 99 ILE A C 1
ATOM 717 O O . ILE A 1 99 ? 6.847 10.835 -1.847 1.00 89.62 99 ILE A O 1
ATOM 721 N N . ASN A 1 100 ? 6.515 8.656 -2.336 1.00 89.94 100 ASN A N 1
ATOM 722 C CA . ASN A 1 100 ? 7.535 8.091 -1.448 1.00 89.94 100 ASN A CA 1
ATOM 723 C C . ASN A 1 100 ? 7.413 8.550 0.013 1.00 89.94 100 ASN A C 1
ATOM 725 O O . ASN A 1 100 ? 8.407 8.643 0.735 1.00 89.94 100 ASN A O 1
ATOM 729 N N . ASN A 1 101 ? 6.189 8.828 0.457 1.00 91.62 101 ASN A N 1
ATOM 730 C CA . ASN A 1 101 ? 5.911 9.356 1.780 1.00 91.62 101 ASN A CA 1
ATOM 731 C C . ASN A 1 101 ? 4.539 8.889 2.292 1.00 91.62 101 ASN A C 1
ATOM 733 O O . ASN A 1 101 ? 3.700 8.386 1.549 1.00 91.62 101 ASN A O 1
ATOM 737 N N . CYS A 1 102 ? 4.303 9.081 3.586 1.00 93.50 102 CYS A N 1
ATOM 738 C CA . CYS A 1 102 ? 2.987 8.969 4.195 1.00 93.50 102 CYS A CA 1
ATOM 739 C C . CYS A 1 102 ? 2.523 10.337 4.688 1.00 93.50 102 CYS A C 1
ATOM 741 O O . CYS A 1 102 ? 3.287 11.065 5.322 1.00 93.50 102 CYS A O 1
ATOM 743 N N . VAL A 1 103 ? 1.250 10.655 4.477 1.00 93.75 103 VAL A N 1
ATOM 744 C CA . VAL A 1 103 ? 0.619 11.866 5.007 1.00 93.75 103 VAL A CA 1
ATOM 745 C C . VAL A 1 103 ? -0.662 11.512 5.750 1.00 93.75 103 VAL A C 1
ATOM 747 O O . VAL A 1 103 ? -1.338 10.522 5.461 1.00 93.75 103 VAL A O 1
ATOM 750 N N . THR A 1 104 ? -1.012 12.341 6.723 1.00 93.38 104 THR A N 1
ATOM 751 C CA . THR A 1 104 ? -2.341 12.310 7.330 1.00 93.38 104 THR A CA 1
ATOM 752 C C . THR A 1 104 ? -3.268 13.114 6.428 1.00 93.38 104 THR A C 1
ATOM 754 O O . THR A 1 104 ? -3.121 14.330 6.342 1.00 93.38 104 THR A O 1
ATOM 757 N N . VAL A 1 105 ? -4.175 12.432 5.726 1.00 88.69 105 VAL A N 1
ATOM 758 C CA . VAL A 1 105 ? -5.120 13.068 4.789 1.00 88.69 105 VAL A CA 1
ATOM 759 C C . VAL A 1 105 ? -6.173 13.851 5.570 1.00 88.69 105 VAL A C 1
ATOM 761 O O . VAL A 1 105 ? -6.515 14.976 5.222 1.00 88.69 105 VAL A O 1
ATOM 764 N N . GLU A 1 106 ? -6.635 13.262 6.668 1.00 88.25 106 GLU A N 1
ATOM 765 C CA . GLU A 1 106 ? -7.539 13.861 7.642 1.00 88.25 106 GLU A CA 1
ATOM 766 C C . GLU A 1 106 ? -7.410 13.118 8.980 1.00 88.25 106 GLU A C 1
ATOM 768 O O . GLU A 1 106 ? -6.698 12.115 9.093 1.00 88.25 106 GLU A O 1
ATOM 773 N N . THR A 1 107 ? -8.081 13.602 10.024 1.00 88.50 107 THR A N 1
ATOM 774 C CA . THR A 1 107 ? -8.052 12.959 11.343 1.00 88.50 107 THR A CA 1
ATOM 775 C C . THR A 1 107 ? -8.512 11.502 11.247 1.00 88.50 107 THR A C 1
ATOM 777 O O . THR A 1 107 ? -9.627 11.223 10.825 1.00 88.50 107 THR A O 1
ATOM 780 N N . GLY A 1 108 ? -7.651 10.569 11.659 1.00 88.31 108 GLY A N 1
ATOM 781 C CA . GLY A 1 108 ? -7.940 9.133 11.606 1.00 88.31 108 GLY A CA 1
ATOM 782 C C . GLY A 1 108 ? -7.644 8.468 10.258 1.00 88.31 108 GLY A C 1
ATOM 783 O O . GLY A 1 108 ? -7.705 7.244 10.190 1.00 88.31 108 GLY A O 1
ATOM 784 N N . VAL A 1 109 ? -7.253 9.212 9.217 1.00 91.94 109 VAL A N 1
ATOM 785 C CA . VAL A 1 109 ? -6.927 8.657 7.893 1.00 91.94 109 VAL A CA 1
ATOM 786 C C . VAL A 1 109 ? -5.483 8.969 7.510 1.00 91.94 109 VAL A C 1
ATOM 788 O O . VAL A 1 109 ? -5.087 10.124 7.345 1.00 91.94 109 VAL A O 1
ATOM 791 N N . GLN A 1 110 ? -4.689 7.919 7.315 1.00 94.62 110 GLN A N 1
ATOM 792 C CA . GLN A 1 110 ? -3.326 8.010 6.794 1.00 94.62 110 GLN A CA 1
ATOM 793 C C . GLN A 1 110 ? -3.263 7.435 5.381 1.00 94.62 110 GLN A C 1
ATOM 795 O O . GLN A 1 110 ? -3.677 6.298 5.166 1.00 94.62 110 GLN A O 1
ATOM 800 N N . GLY A 1 111 ? -2.708 8.203 4.449 1.00 94.81 111 GLY A N 1
ATOM 801 C CA . GLY A 1 111 ? -2.388 7.765 3.094 1.00 94.81 111 GLY A CA 1
ATOM 802 C C . GLY A 1 111 ? -0.876 7.642 2.904 1.00 94.81 111 GLY A C 1
ATOM 803 O O . GLY A 1 111 ? -0.120 8.400 3.509 1.00 94.81 111 GLY A O 1
ATOM 804 N N .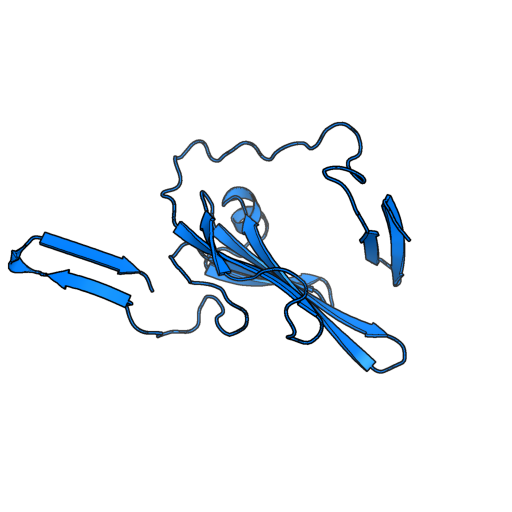 CYS A 1 112 ? -0.423 6.696 2.087 1.00 95.81 112 CYS A N 1
ATOM 805 C CA . CYS A 1 112 ? 0.981 6.566 1.688 1.00 95.81 112 CYS A CA 1
ATOM 806 C C . CYS A 1 112 ? 1.073 6.191 0.212 1.00 95.81 112 CYS A C 1
ATOM 808 O O . CYS A 1 112 ? 0.272 5.363 -0.222 1.00 95.81 112 CYS A O 1
ATOM 810 N N . CYS A 1 113 ? 2.078 6.706 -0.501 1.00 94.88 113 CYS A N 1
ATOM 811 C CA . CYS A 1 113 ? 2.442 6.221 -1.831 1.00 94.88 113 CYS A CA 1
ATOM 812 C C . CYS A 1 113 ? 3.949 5.973 -1.970 1.00 94.88 113 CYS A C 1
ATOM 814 O O . CYS A 1 113 ? 4.759 6.542 -1.233 1.00 94.88 113 CYS A O 1
ATOM 816 N N . CYS A 1 114 ? 4.340 5.125 -2.920 1.00 92.50 114 CYS A N 1
ATOM 817 C CA . CYS A 1 114 ? 5.733 4.942 -3.326 1.00 92.50 114 CYS A CA 1
ATOM 818 C C . CYS A 1 114 ? 5.863 4.315 -4.718 1.00 92.50 114 CYS A C 1
ATOM 820 O O . CYS A 1 114 ? 4.955 3.638 -5.198 1.00 92.50 114 CYS A O 1
ATOM 822 N N . ASN A 1 115 ? 7.011 4.542 -5.354 1.00 90.31 115 ASN A N 1
ATOM 823 C CA . ASN A 1 115 ? 7.217 4.279 -6.781 1.00 90.31 115 ASN A CA 1
ATOM 824 C C . ASN A 1 115 ? 8.262 3.197 -7.096 1.00 90.31 115 ASN A C 1
ATOM 826 O O . ASN A 1 115 ? 8.742 3.119 -8.226 1.00 90.31 115 ASN A O 1
ATOM 830 N N . THR A 1 116 ? 8.629 2.374 -6.113 1.00 86.81 116 THR A N 1
ATOM 831 C CA . THR A 1 116 ? 9.531 1.231 -6.303 1.00 86.81 116 THR A CA 1
ATOM 832 C C . THR A 1 116 ? 8.803 -0.087 -6.065 1.00 86.81 116 THR A C 1
ATOM 834 O O . THR A 1 116 ? 7.744 -0.129 -5.437 1.00 86.81 116 THR A O 1
ATOM 837 N N . ASP A 1 117 ? 9.350 -1.184 -6.584 1.00 85.69 117 ASP A N 1
ATOM 838 C CA . ASP A 1 117 ? 8.790 -2.509 -6.335 1.00 85.69 117 ASP A CA 1
ATOM 839 C C . ASP A 1 117 ? 8.662 -2.776 -4.836 1.00 85.69 117 ASP A C 1
ATOM 841 O O . ASP A 1 117 ? 9.501 -2.372 -4.037 1.00 85.69 117 ASP A O 1
ATOM 845 N N . GLY A 1 118 ? 7.562 -3.416 -4.446 1.00 86.25 118 GLY A N 1
ATOM 846 C CA . GLY A 1 118 ? 7.336 -3.914 -3.098 1.00 86.25 118 GLY A CA 1
ATOM 847 C C . GLY A 1 118 ? 7.468 -2.873 -1.991 1.00 86.25 118 GLY A C 1
ATOM 848 O O . GLY A 1 118 ? 7.657 -3.247 -0.835 1.00 86.25 118 GLY A O 1
ATOM 849 N N . CYS A 1 119 ? 7.389 -1.581 -2.305 1.00 87.69 119 CYS A N 1
ATOM 850 C CA . CYS A 1 119 ? 7.744 -0.492 -1.399 1.00 87.69 119 CYS A CA 1
ATOM 851 C C . CYS A 1 119 ? 6.740 -0.282 -0.251 1.00 87.69 119 CYS A C 1
ATOM 853 O O . CYS A 1 119 ? 7.069 0.343 0.759 1.00 87.69 119 CYS A O 1
ATOM 855 N N . LEU A 1 120 ? 5.541 -0.862 -0.366 1.00 91.00 120 LEU A N 1
ATOM 856 C CA . LEU A 1 120 ? 4.434 -0.696 0.571 1.00 91.00 120 LEU A CA 1
ATOM 857 C C . LEU A 1 120 ? 3.741 -2.030 0.849 1.00 91.00 120 LEU A C 1
ATOM 859 O O . LEU A 1 120 ? 3.300 -2.713 -0.070 1.00 91.00 120 LEU A O 1
ATOM 863 N N . THR A 1 121 ? 3.633 -2.399 2.127 1.00 92.19 121 THR A N 1
ATOM 864 C CA . THR A 1 121 ? 2.928 -3.604 2.605 1.00 92.19 121 THR A CA 1
ATOM 865 C C . THR A 1 121 ? 2.354 -3.337 4.008 1.00 92.19 121 THR A C 1
ATOM 867 O O . THR A 1 121 ? 2.705 -2.330 4.626 1.00 92.19 121 THR A O 1
ATOM 870 N N . PRO A 1 122 ? 1.558 -4.241 4.611 1.00 91.19 122 PRO A N 1
ATOM 871 C CA . PRO A 1 122 ? 1.163 -4.132 6.022 1.00 91.19 122 PRO A CA 1
ATOM 872 C C . PRO A 1 122 ? 2.317 -3.937 7.010 1.00 91.19 122 PRO A C 1
ATOM 874 O O . PRO A 1 122 ? 2.115 -3.409 8.102 1.00 91.19 122 PRO A O 1
ATOM 877 N N . LYS A 1 123 ? 3.530 -4.353 6.632 1.00 87.88 123 LYS A N 1
ATOM 878 C CA . LYS A 1 123 ? 4.736 -4.274 7.462 1.00 87.88 123 LYS A CA 1
ATOM 879 C C . LYS A 1 123 ? 5.772 -3.271 6.939 1.00 87.88 123 LYS A C 1
ATOM 881 O O . LYS A 1 123 ? 6.791 -3.082 7.595 1.00 87.88 123 LYS A O 1
ATOM 886 N N . LYS A 1 124 ? 5.538 -2.637 5.783 1.00 85.81 124 LYS A N 1
ATOM 887 C CA . LYS A 1 124 ? 6.501 -1.755 5.102 1.00 85.81 124 LYS A CA 1
ATOM 888 C C . LYS A 1 124 ? 5.831 -0.439 4.721 1.00 85.81 124 LYS A C 1
ATOM 890 O O . LYS A 1 124 ? 4.757 -0.448 4.129 1.00 85.81 124 LYS A O 1
ATOM 895 N N . LYS A 1 125 ? 6.476 0.677 5.062 1.00 87.25 125 LYS A N 1
ATOM 896 C CA . LYS A 1 125 ? 6.061 2.035 4.688 1.00 87.25 125 LYS A CA 1
ATOM 897 C C . LYS A 1 125 ? 7.190 2.743 3.929 1.00 87.25 125 LYS A C 1
ATOM 899 O O . LYS A 1 125 ? 8.353 2.415 4.180 1.00 87.25 125 LYS A O 1
ATOM 904 N N . PRO A 1 126 ? 6.869 3.725 3.070 1.00 83.38 126 PRO A N 1
ATOM 905 C CA . PRO A 1 126 ? 7.857 4.530 2.365 1.00 83.38 126 PRO A CA 1
ATOM 906 C C . PRO A 1 126 ? 8.691 5.352 3.356 1.00 83.38 126 PRO A C 1
ATOM 908 O O . PRO A 1 126 ? 8.200 5.730 4.421 1.00 83.38 126 PRO A O 1
ATOM 911 N N . GLY A 1 127 ? 9.955 5.614 3.023 1.00 68.75 127 GLY A N 1
ATOM 912 C CA . GLY A 1 127 ? 10.861 6.429 3.844 1.00 68.75 127 GLY A CA 1
ATOM 913 C C . GLY A 1 127 ? 11.595 5.688 4.970 1.00 68.75 127 GLY A C 1
ATOM 914 O O . GLY A 1 127 ? 12.515 6.253 5.558 1.00 68.75 127 GLY A O 1
ATOM 915 N N . ASN A 1 128 ? 11.265 4.420 5.249 1.00 57.69 128 ASN A N 1
ATOM 916 C CA . ASN A 1 128 ? 12.092 3.587 6.125 1.00 57.69 128 ASN A CA 1
ATOM 917 C C . ASN A 1 128 ? 13.296 3.035 5.351 1.00 57.69 128 ASN A C 1
ATOM 919 O O . ASN A 1 128 ? 13.145 2.254 4.412 1.00 57.69 128 ASN A O 1
ATOM 923 N N . VAL A 1 129 ? 14.492 3.451 5.766 1.00 54.19 129 VAL A N 1
ATOM 924 C CA . VAL A 1 129 ? 15.770 3.058 5.167 1.00 54.19 129 VAL A CA 1
ATOM 925 C C . VAL A 1 129 ? 16.093 1.603 5.527 1.00 54.19 129 VAL A C 1
ATOM 927 O O . VAL A 1 129 ? 16.253 1.276 6.701 1.00 54.19 129 VAL A O 1
ATOM 930 N N . LEU A 1 130 ? 16.244 0.791 4.472 1.00 50.56 130 LEU A N 1
ATOM 931 C CA . LEU A 1 130 ? 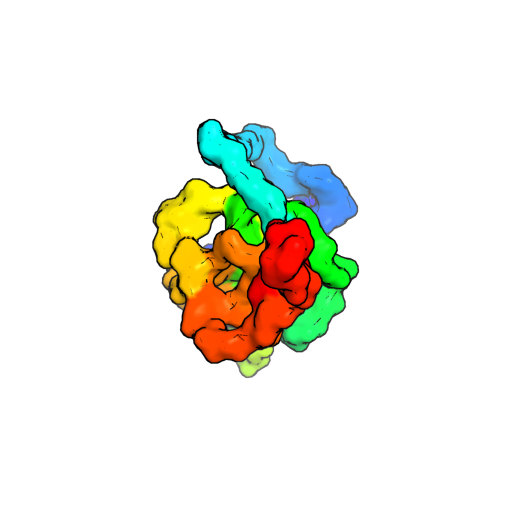16.736 -0.594 4.383 1.00 50.56 130 LEU A CA 1
ATOM 932 C C . LEU A 1 130 ? 15.740 -1.725 4.679 1.00 50.56 130 LEU A C 1
ATOM 934 O O . LEU A 1 130 ? 15.574 -2.151 5.818 1.00 50.56 130 LEU A O 1
ATOM 938 N N . TRP A 1 131 ? 15.249 -2.335 3.595 1.00 55.47 131 TRP A N 1
ATOM 939 C CA . TRP A 1 131 ? 15.045 -3.784 3.512 1.00 55.47 131 TRP A CA 1
ATOM 940 C C . TRP A 1 131 ? 15.668 -4.286 2.203 1.00 55.47 131 TRP A C 1
ATOM 942 O O . TRP A 1 131 ? 15.697 -3.564 1.212 1.00 55.47 131 TRP A O 1
ATOM 952 N N . CYS A 1 132 ? 16.320 -5.447 2.266 1.00 62.53 132 CYS A N 1
ATOM 953 C CA . CYS A 1 132 ? 17.341 -5.868 1.307 1.00 62.53 132 CYS A CA 1
ATOM 954 C C . CYS A 1 132 ? 16.821 -6.015 -0.126 1.00 62.53 132 CYS A C 1
ATOM 956 O O . CYS A 1 132 ? 15.804 -6.663 -0.341 1.00 62.53 132 CYS A O 1
ATOM 958 N N . TYR A 1 133 ? 17.624 -5.531 -1.080 1.00 59.12 133 TYR A N 1
ATOM 959 C CA . TYR A 1 133 ? 17.536 -5.841 -2.507 1.00 59.12 133 TYR A CA 1
ATOM 960 C C . TYR A 1 133 ? 17.255 -7.336 -2.723 1.00 59.12 133 TYR A C 1
ATOM 962 O O . TYR A 1 133 ? 18.089 -8.183 -2.383 1.00 59.12 133 TYR A O 1
ATOM 970 N N . VAL A 1 134 ? 16.092 -7.662 -3.289 1.00 66.25 134 VAL A N 1
ATOM 971 C CA . VAL A 1 134 ? 15.778 -9.020 -3.738 1.00 66.25 134 VAL A CA 1
ATOM 972 C C . VAL A 1 134 ? 15.875 -9.022 -5.249 1.00 66.25 134 VAL A C 1
ATOM 974 O O . VAL A 1 134 ? 15.022 -8.502 -5.966 1.00 66.25 134 VAL A O 1
ATOM 977 N N . GLY A 1 135 ? 16.959 -9.605 -5.740 1.00 68.50 135 GLY A N 1
ATOM 978 C CA . GLY A 1 135 ? 17.231 -9.630 -7.159 1.00 68.50 135 GLY A CA 1
ATOM 979 C C . GLY A 1 135 ? 18.464 -10.423 -7.517 1.00 68.50 135 GLY A C 1
ATOM 980 O O . GLY A 1 135 ? 19.294 -10.773 -6.678 1.00 68.50 135 GLY A O 1
ATOM 981 N N . LEU A 1 136 ? 18.594 -10.674 -8.808 1.00 65.94 136 LEU A N 1
ATOM 982 C CA . LEU A 1 136 ? 19.754 -11.289 -9.409 1.00 65.94 136 LEU A CA 1
ATOM 983 C C . LEU A 1 136 ? 20.660 -10.167 -9.922 1.00 65.94 136 LEU A C 1
ATOM 985 O O . LEU A 1 136 ? 20.308 -9.418 -10.835 1.00 65.94 136 LEU A O 1
ATOM 989 N N . TYR A 1 137 ? 21.820 -10.024 -9.283 1.00 70.12 137 TYR A N 1
ATOM 990 C CA . TYR A 1 137 ? 22.864 -9.092 -9.697 1.00 70.12 137 TYR A CA 1
ATOM 991 C C . TYR A 1 137 ? 24.052 -9.877 -10.255 1.00 70.12 137 TYR A C 1
ATOM 993 O O . TYR A 1 137 ? 24.788 -10.527 -9.514 1.00 70.12 137 TYR A O 1
ATOM 1001 N N . ALA A 1 138 ? 24.249 -9.813 -11.571 1.00 74.38 138 ALA A N 1
ATOM 1002 C CA . ALA A 1 138 ? 25.387 -10.415 -12.254 1.00 74.38 138 ALA A CA 1
ATOM 1003 C C . ALA A 1 138 ? 26.151 -9.346 -13.049 1.00 74.38 138 ALA A C 1
ATOM 1005 O O . ALA A 1 138 ? 25.895 -9.106 -14.230 1.00 74.38 138 ALA A O 1
ATOM 1006 N N . LYS A 1 139 ? 27.145 -8.734 -12.390 1.00 69.56 139 LYS A N 1
ATOM 1007 C CA . LYS A 1 139 ? 27.983 -7.640 -12.919 1.00 69.56 139 LYS A CA 1
ATOM 1008 C C . LYS A 1 139 ? 28.625 -7.951 -14.277 1.00 69.56 139 LYS A C 1
ATOM 1010 O O . LYS A 1 139 ? 28.644 -7.094 -15.151 1.00 69.56 139 LYS A O 1
ATOM 1015 N N . ASN A 1 140 ? 29.111 -9.178 -14.469 1.00 77.25 140 ASN A N 1
ATOM 1016 C CA . ASN A 1 140 ? 29.788 -9.591 -15.706 1.00 77.25 140 ASN A CA 1
ATOM 1017 C C . ASN A 1 140 ? 28.819 -9.907 -16.856 1.00 77.25 140 ASN A C 1
ATOM 1019 O O . ASN A 1 140 ? 29.248 -9.988 -18.001 1.00 77.25 140 ASN A O 1
ATOM 1023 N N . ALA A 1 141 ? 27.532 -10.092 -16.555 1.00 80.88 141 ALA A N 1
ATOM 1024 C CA . ALA A 1 141 ? 26.485 -10.348 -17.541 1.00 80.88 141 ALA A CA 1
ATOM 1025 C C . ALA A 1 141 ? 25.626 -9.101 -17.823 1.00 80.88 141 ALA A C 1
ATOM 1027 O O . ALA A 1 141 ? 24.699 -9.174 -18.620 1.00 80.88 141 ALA A O 1
ATOM 1028 N N . GLY A 1 142 ? 25.898 -7.968 -17.157 1.00 77.94 142 GLY A N 1
ATOM 1029 C CA . GLY A 1 142 ? 25.076 -6.758 -17.261 1.00 77.94 142 GLY A CA 1
ATOM 1030 C C . GLY A 1 142 ? 23.658 -6.924 -16.705 1.00 77.94 142 GLY A C 1
ATOM 1031 O O . GLY A 1 142 ? 22.778 -6.137 -17.036 1.00 77.94 142 GLY A O 1
ATOM 1032 N N . VAL A 1 143 ? 23.421 -7.945 -15.877 1.00 73.94 143 VAL A N 1
ATOM 1033 C CA . VAL A 1 143 ? 22.094 -8.248 -15.336 1.00 73.94 143 VAL A CA 1
ATOM 1034 C C . VAL A 1 143 ? 21.956 -7.605 -13.963 1.00 73.94 143 VAL A C 1
ATOM 1036 O O . VAL A 1 143 ? 22.677 -7.949 -13.024 1.00 73.94 143 VAL A O 1
ATOM 1039 N N . ASN A 1 144 ? 21.006 -6.685 -13.855 1.00 74.31 144 ASN A N 1
ATOM 1040 C CA . ASN A 1 144 ? 20.474 -6.184 -12.598 1.00 74.31 144 ASN A CA 1
ATOM 1041 C C . ASN A 1 144 ? 18.953 -6.310 -12.704 1.00 74.31 144 ASN A C 1
ATOM 1043 O O . ASN A 1 144 ? 18.296 -5.473 -13.317 1.00 74.31 144 ASN A O 1
ATOM 1047 N N . VAL A 1 145 ? 18.436 -7.443 -12.232 1.00 65.88 145 VAL A N 1
ATOM 1048 C CA . VAL A 1 145 ? 16.997 -7.718 -12.194 1.00 65.88 145 VAL A CA 1
ATOM 1049 C C . VAL A 1 145 ? 16.619 -7.917 -10.742 1.00 65.88 145 VAL A C 1
ATOM 1051 O O . VAL A 1 145 ? 16.910 -8.948 -10.141 1.00 65.88 145 VAL A O 1
ATOM 1054 N N . GLY A 1 146 ? 16.053 -6.886 -10.144 1.00 62.09 146 GLY A N 1
ATOM 1055 C CA . GLY A 1 146 ? 15.780 -6.854 -8.723 1.00 62.09 146 GLY A CA 1
ATOM 1056 C C . GLY A 1 146 ? 15.090 -5.571 -8.332 1.00 62.09 146 GLY A C 1
ATOM 1057 O O . GLY A 1 146 ? 15.205 -4.564 -9.025 1.00 62.09 146 GLY A O 1
ATOM 1058 N N . GLY A 1 147 ? 14.401 -5.641 -7.207 1.00 60.41 147 GLY A N 1
ATOM 1059 C CA . GLY A 1 147 ? 13.722 -4.517 -6.588 1.00 60.41 147 GLY A CA 1
ATOM 1060 C C . GLY A 1 147 ? 13.933 -4.541 -5.079 1.00 60.41 147 GLY A C 1
ATOM 1061 O O . GLY A 1 147 ? 14.505 -5.489 -4.527 1.00 60.41 147 GLY A O 1
ATOM 1062 N N . GLU A 1 148 ? 13.508 -3.467 -4.429 1.00 52.47 148 GLU A N 1
ATOM 1063 C CA . GLU A 1 148 ? 13.576 -3.275 -2.974 1.00 52.47 148 GLU A CA 1
ATOM 1064 C C . GLU A 1 148 ? 12.358 -3.842 -2.224 1.00 52.47 148 GLU A C 1
ATOM 1066 O O . GLU A 1 148 ? 11.307 -4.121 -2.830 1.00 52.47 148 GLU A O 1
#

pLDDT: mean 80.86, std 13.77, range [48.28, 96.56]

Foldseek 3Di:
DELDWDAPDVVDIDGHYDDPPSPDDPDDPPPDADPDFQDWAWWWFAKDKPNHTPDDIDIDIERAWWKKKWAWDADPNDIMIIMGIDHDHNVVCVVQVQELHWDQSDVRMIMHIYRWHHQDDPVHGGPDPDDDWDFDDDPVVPDDGTTD

InterPro domains:
  IPR002603 ET repeat [PF01684] (43-121)